Protein AF-A0A2L0H622-F1 (afdb_monomer_lite)

Structure (mmCIF, N/CA/C/O backbone):
data_AF-A0A2L0H622-F1
#
_entry.id   AF-A0A2L0H622-F1
#
loop_
_atom_site.group_PDB
_atom_site.id
_atom_site.type_symbol
_atom_site.label_atom_id
_atom_site.label_alt_id
_atom_site.label_comp_id
_atom_site.label_asym_id
_atom_site.label_entity_id
_atom_site.label_seq_id
_atom_site.pdbx_PDB_ins_code
_atom_site.Cartn_x
_atom_site.Cartn_y
_atom_site.Cartn_z
_atom_site.occupancy
_atom_site.B_iso_or_equiv
_atom_site.auth_seq_id
_atom_site.auth_comp_id
_atom_site.auth_asym_id
_atom_site.auth_atom_id
_atom_site.pdbx_PDB_model_num
ATOM 1 N N . MET A 1 1 ? 16.050 33.051 -23.190 1.00 40.31 1 MET A N 1
ATOM 2 C CA . MET A 1 1 ? 14.643 32.726 -22.866 1.00 40.31 1 MET A CA 1
ATOM 3 C C . MET A 1 1 ? 14.376 31.312 -23.358 1.00 40.31 1 MET A C 1
ATOM 5 O O . MET A 1 1 ? 14.463 31.099 -24.558 1.00 40.31 1 MET A O 1
ATOM 9 N N . SER A 1 2 ? 14.147 30.350 -22.458 1.00 32.50 2 SER A N 1
ATOM 10 C CA . SER A 1 2 ? 13.855 28.950 -22.820 1.00 32.50 2 SER A CA 1
ATOM 11 C C . SER A 1 2 ? 12.365 28.641 -22.610 1.00 32.50 2 SER A C 1
ATOM 13 O O . SER A 1 2 ? 11.822 29.036 -21.577 1.00 32.50 2 SER A O 1
ATOM 15 N N . PRO A 1 3 ? 11.693 27.923 -23.530 1.00 41.00 3 PRO A N 1
ATOM 16 C CA . PRO A 1 3 ? 10.233 27.794 -23.572 1.00 41.00 3 PRO A CA 1
ATOM 17 C C . PRO A 1 3 ? 9.683 26.638 -22.709 1.00 41.00 3 PRO A C 1
ATOM 19 O O . PRO A 1 3 ? 8.710 25.993 -23.079 1.00 41.00 3 PRO A O 1
ATOM 22 N N . ALA A 1 4 ? 10.285 26.352 -21.550 1.00 37.53 4 ALA A N 1
ATOM 23 C CA . ALA A 1 4 ? 9.877 25.221 -20.700 1.00 37.53 4 ALA A CA 1
ATOM 24 C C . ALA A 1 4 ? 8.905 25.593 -19.560 1.00 37.53 4 ALA A C 1
ATOM 26 O O . ALA A 1 4 ? 8.515 24.730 -18.781 1.00 37.53 4 ALA A O 1
ATOM 27 N N . ALA A 1 5 ? 8.501 26.863 -19.446 1.00 38.78 5 ALA A N 1
ATOM 28 C CA . ALA A 1 5 ? 7.668 27.349 -18.339 1.00 38.78 5 ALA A CA 1
ATOM 29 C C . ALA A 1 5 ? 6.154 27.383 -18.642 1.00 38.78 5 ALA A C 1
ATOM 31 O O . ALA A 1 5 ? 5.377 27.866 -17.823 1.00 38.78 5 ALA A O 1
ATOM 32 N N . ALA A 1 6 ? 5.716 26.877 -19.799 1.00 40.66 6 ALA A N 1
ATOM 33 C CA . ALA A 1 6 ? 4.332 26.987 -20.269 1.00 40.66 6 ALA A CA 1
ATOM 34 C C . ALA 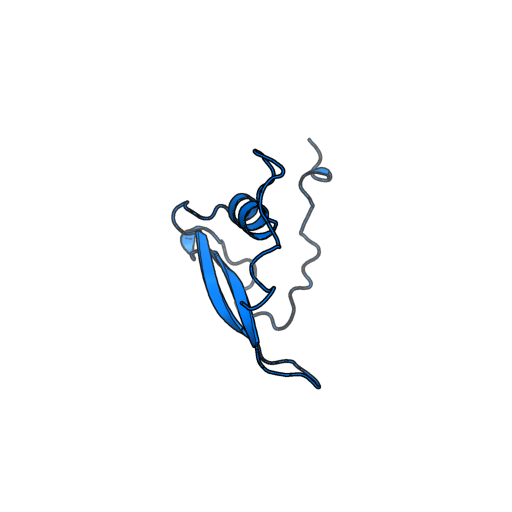A 1 6 ? 3.596 25.634 -20.294 1.00 40.66 6 ALA A C 1
ATOM 36 O O . ALA A 1 6 ? 3.095 25.201 -21.322 1.00 40.66 6 ALA A O 1
ATOM 37 N N . CYS A 1 7 ? 3.554 24.945 -19.158 1.00 32.78 7 CYS A N 1
ATOM 38 C CA . CYS A 1 7 ? 2.614 23.865 -18.830 1.00 32.78 7 CYS A CA 1
ATOM 39 C C . CYS A 1 7 ? 2.776 23.687 -17.316 1.00 32.78 7 CYS A C 1
ATOM 41 O O . CYS A 1 7 ? 3.790 23.181 -16.866 1.00 32.78 7 CYS A O 1
ATOM 43 N N . VAL A 1 8 ? 1.910 24.151 -16.428 1.00 37.12 8 VAL A N 1
ATOM 44 C CA . VAL A 1 8 ? 0.459 24.040 -16.406 1.00 37.12 8 VAL A CA 1
ATOM 45 C C . VAL A 1 8 ? -0.009 25.129 -15.442 1.00 37.12 8 VAL A C 1
ATOM 47 O O . VAL A 1 8 ? 0.274 25.054 -14.249 1.00 37.12 8 VAL A O 1
ATOM 50 N N . SER A 1 9 ? -0.705 26.145 -15.939 1.00 45.88 9 SER A N 1
ATOM 51 C CA . SER A 1 9 ? -1.466 27.045 -15.077 1.00 45.88 9 SER A CA 1
ATOM 52 C C . SER A 1 9 ? -2.893 27.112 -15.596 1.00 45.88 9 SER A C 1
ATOM 54 O O . SER A 1 9 ? -3.110 27.219 -16.799 1.00 45.88 9 SER A O 1
ATOM 56 N N . ALA A 1 10 ? -3.826 27.023 -14.650 1.00 46.81 10 ALA A N 1
ATOM 57 C CA . ALA A 1 10 ? -5.274 27.147 -14.788 1.00 46.81 10 ALA A CA 1
ATOM 58 C C . ALA A 1 10 ? -6.035 25.981 -15.457 1.00 46.81 10 ALA A C 1
ATOM 60 O O . ALA A 1 10 ? -6.352 26.020 -16.638 1.00 46.81 10 ALA A O 1
ATOM 61 N N . ALA A 1 11 ? -6.443 24.991 -14.646 1.00 42.69 11 ALA A N 1
ATOM 62 C CA . ALA A 1 11 ? -7.809 24.441 -14.666 1.00 42.69 11 ALA A CA 1
ATOM 63 C C . ALA A 1 11 ? -8.052 23.480 -13.480 1.00 42.69 11 ALA A C 1
ATOM 65 O O . ALA A 1 11 ? -7.277 22.558 -13.244 1.00 42.69 11 ALA A O 1
ATOM 66 N N . ASN A 1 12 ? -9.203 23.643 -12.821 1.00 42.59 12 ASN A N 1
ATOM 67 C CA . ASN A 1 12 ? -9.830 22.762 -11.821 1.00 42.59 12 ASN A CA 1
ATOM 68 C C . ASN A 1 12 ? -9.337 22.828 -10.369 1.00 42.59 12 ASN A C 1
ATOM 70 O O . ASN A 1 12 ? -8.699 21.914 -9.843 1.00 42.59 12 ASN A O 1
ATOM 74 N N . SER A 1 13 ? -9.856 23.830 -9.662 1.00 48.94 13 SER A N 1
ATOM 75 C CA . SER A 1 13 ? -10.291 23.635 -8.277 1.00 48.94 13 SER A CA 1
ATOM 76 C C . SER A 1 13 ? -11.172 22.365 -8.209 1.00 48.94 13 SER A C 1
ATOM 78 O O . SER A 1 13 ? -12.116 22.245 -8.982 1.00 48.94 13 SER A O 1
ATOM 80 N N . MET A 1 14 ? -10.830 21.394 -7.348 1.00 53.38 14 MET A N 1
ATOM 81 C CA . MET A 1 14 ? -11.503 20.088 -7.116 1.00 53.38 14 MET A CA 1
ATOM 82 C C . MET A 1 14 ? -11.116 18.843 -7.953 1.00 53.38 14 MET A C 1
ATOM 84 O O . MET A 1 14 ? -11.862 17.861 -7.958 1.00 53.38 14 MET A O 1
ATOM 88 N N . ARG A 1 15 ? -9.928 18.751 -8.570 1.00 60.66 15 ARG A N 1
ATOM 89 C CA . ARG A 1 15 ? -9.380 17.425 -8.960 1.00 60.66 15 ARG A CA 1
ATOM 90 C C . ARG A 1 15 ? -8.166 17.059 -8.113 1.00 60.66 15 ARG A C 1
ATOM 92 O O . ARG A 1 15 ? -7.058 17.506 -8.371 1.00 60.66 15 ARG A O 1
ATOM 99 N N . LEU A 1 16 ? -8.379 16.196 -7.115 1.00 59.81 16 LEU A N 1
ATOM 100 C CA . LEU A 1 16 ? -7.280 15.530 -6.412 1.00 59.81 16 LEU A CA 1
ATOM 101 C C . LEU A 1 16 ? -6.423 14.768 -7.425 1.00 59.81 16 LEU A C 1
ATOM 103 O O . LEU A 1 16 ? -6.965 14.019 -8.247 1.00 59.81 16 LEU A O 1
ATOM 107 N N . THR A 1 17 ? -5.102 14.928 -7.330 1.00 88.75 17 THR A N 1
ATOM 108 C CA . THR A 1 17 ? -4.153 14.131 -8.111 1.00 88.75 17 THR A CA 1
ATOM 109 C C . THR A 1 17 ? -4.386 12.637 -7.842 1.00 88.75 17 THR A C 1
ATOM 111 O O . THR A 1 17 ? -4.863 12.275 -6.759 1.00 88.75 17 THR A O 1
ATOM 114 N N . PRO A 1 18 ? -4.056 11.735 -8.786 1.00 90.94 18 PRO A N 1
ATOM 115 C CA . PRO A 1 18 ? -4.209 10.293 -8.576 1.00 90.94 18 PRO A CA 1
ATOM 116 C C . PRO A 1 18 ? -3.554 9.810 -7.278 1.00 90.94 18 PRO A C 1
ATOM 118 O O . PRO A 1 18 ? -4.109 8.978 -6.566 1.00 90.94 18 PRO A O 1
ATOM 121 N N . LEU A 1 19 ? -2.413 10.404 -6.928 1.00 92.25 19 LEU A N 1
ATOM 122 C CA . LEU A 1 19 ? -1.683 10.088 -5.712 1.00 92.25 19 LEU A CA 1
ATOM 123 C C . LEU A 1 19 ? -2.456 10.488 -4.442 1.00 92.25 19 LEU A C 1
ATOM 125 O O . LEU A 1 19 ? -2.563 9.685 -3.524 1.00 92.25 19 LEU A O 1
ATOM 129 N N . LEU A 1 20 ? -3.068 11.677 -4.411 1.00 93.44 20 LEU A N 1
ATOM 130 C CA . LEU A 1 20 ? -3.896 12.112 -3.278 1.00 93.44 20 LEU A CA 1
ATOM 131 C C . LEU A 1 20 ? -5.172 11.271 -3.122 1.00 93.44 20 LEU A C 1
ATOM 133 O O . LEU A 1 20 ? -5.651 11.057 -2.008 1.00 93.44 20 LEU A O 1
ATOM 137 N N . ARG A 1 21 ? -5.736 10.773 -4.230 1.00 93.12 21 ARG A N 1
ATOM 138 C CA . ARG A 1 21 ? -6.876 9.842 -4.178 1.00 93.12 21 ARG A CA 1
ATOM 139 C C . ARG A 1 21 ? -6.478 8.519 -3.527 1.00 93.12 21 ARG A C 1
ATOM 141 O O . ARG A 1 21 ? -7.198 8.049 -2.648 1.00 93.12 21 ARG A O 1
ATOM 148 N N . LEU A 1 22 ? -5.329 7.965 -3.916 1.00 94.25 22 LEU A N 1
ATOM 149 C CA . LEU A 1 22 ? -4.781 6.757 -3.297 1.00 94.25 22 LEU A CA 1
ATOM 150 C C . LEU A 1 22 ? -4.456 6.982 -1.818 1.00 94.25 22 LEU A C 1
ATOM 152 O O . LEU A 1 22 ? -4.839 6.162 -0.994 1.00 94.25 22 LEU A O 1
ATOM 156 N N . ASP A 1 23 ? -3.859 8.121 -1.460 1.00 95.62 23 ASP A N 1
ATOM 157 C CA . ASP A 1 23 ? -3.593 8.471 -0.058 1.00 95.62 23 ASP A CA 1
ATOM 158 C C . ASP A 1 23 ? -4.869 8.438 0.791 1.00 95.62 23 ASP A C 1
ATOM 160 O O . ASP A 1 23 ? -4.874 7.897 1.899 1.00 95.62 23 ASP A O 1
ATOM 164 N N . ARG A 1 24 ? -5.974 8.974 0.257 1.00 94.38 24 ARG A N 1
ATOM 165 C CA . ARG A 1 24 ? -7.272 8.948 0.939 1.00 94.38 24 ARG A CA 1
ATOM 166 C C . ARG A 1 24 ? -7.814 7.524 1.081 1.00 94.38 24 ARG A C 1
ATOM 168 O O . ARG A 1 24 ? -8.280 7.174 2.164 1.00 94.38 24 ARG A O 1
ATOM 175 N N . MET A 1 25 ? -7.750 6.715 0.020 1.00 92.56 25 MET A N 1
ATOM 176 C CA . MET A 1 25 ? -8.167 5.304 0.056 1.00 92.56 25 MET A CA 1
ATOM 177 C C . MET A 1 25 ? -7.356 4.507 1.085 1.00 92.56 25 MET A C 1
ATOM 179 O O . MET A 1 25 ? -7.911 3.716 1.843 1.00 92.56 25 MET A O 1
ATOM 183 N N . GLU A 1 26 ? -6.061 4.796 1.182 1.00 94.44 26 GLU A N 1
ATOM 184 C CA . GLU A 1 26 ? -5.127 4.138 2.093 1.00 94.44 26 GLU A CA 1
ATOM 185 C C . GLU A 1 26 ? -5.086 4.756 3.495 1.00 94.44 26 GLU A C 1
ATOM 187 O O . GLU A 1 26 ? -4.297 4.326 4.339 1.00 94.44 26 GLU A O 1
ATOM 192 N N . SER A 1 27 ? -5.977 5.711 3.785 1.00 95.81 27 SER A N 1
ATOM 193 C CA . SER A 1 27 ? -6.093 6.374 5.090 1.00 95.81 27 SER A CA 1
ATOM 194 C C . SER A 1 27 ? -4.799 7.047 5.566 1.00 95.81 27 SER A C 1
ATOM 196 O O . SER A 1 27 ? -4.530 7.115 6.768 1.00 95.81 27 SER A O 1
ATOM 198 N N . ILE A 1 28 ? -3.997 7.563 4.636 1.00 96.50 28 ILE A N 1
ATOM 199 C CA . ILE A 1 28 ? -2.786 8.322 4.955 1.00 96.50 28 ILE A CA 1
ATOM 200 C C . ILE A 1 28 ? -3.137 9.547 5.807 1.00 96.50 28 ILE A C 1
ATOM 202 O O . ILE A 1 28 ? -4.114 10.246 5.549 1.00 96.50 28 ILE A O 1
ATOM 206 N N . GLY A 1 29 ? -2.339 9.773 6.854 1.00 94.69 29 GLY A N 1
ATOM 207 C CA . GLY A 1 29 ? -2.578 10.791 7.883 1.00 94.69 29 GLY A CA 1
ATOM 208 C C . GLY A 1 29 ? -3.260 10.247 9.144 1.00 94.69 29 GLY A C 1
ATOM 209 O O . GLY A 1 29 ? -3.192 10.891 10.187 1.00 94.69 29 GLY A O 1
ATOM 210 N N . LYS A 1 30 ? -3.849 9.042 9.096 1.00 96.75 30 LYS A N 1
ATOM 211 C CA . LYS A 1 30 ? -4.336 8.342 10.296 1.00 96.75 30 LYS A CA 1
ATOM 212 C C . LYS A 1 30 ? -3.226 7.489 10.928 1.00 96.75 30 LYS A C 1
ATOM 214 O O . LYS A 1 30 ? -2.441 6.888 10.184 1.00 96.75 30 LYS A O 1
ATOM 219 N N . PRO A 1 31 ? -3.176 7.355 12.270 1.00 97.31 31 PRO A N 1
ATOM 220 C CA . PRO A 1 31 ? -2.179 6.532 12.953 1.00 97.31 31 PRO A CA 1
ATOM 221 C C . PRO A 1 31 ? -2.073 5.124 12.362 1.00 97.31 31 PRO A C 1
ATOM 223 O O . PRO A 1 31 ? -3.082 4.486 12.074 1.00 97.31 31 PRO A O 1
ATOM 226 N N . GLY A 1 32 ? -0.843 4.657 12.154 1.00 95.56 32 GLY A N 1
ATOM 227 C CA . GLY A 1 32 ? -0.568 3.328 11.608 1.00 95.56 32 GLY A CA 1
ATOM 228 C C . GLY A 1 32 ? -0.697 3.186 10.086 1.00 95.56 32 GLY A C 1
ATOM 229 O O . GLY A 1 32 ? -0.496 2.081 9.594 1.00 95.56 32 GLY A O 1
ATOM 230 N N . ASN A 1 33 ? -0.990 4.250 9.330 1.00 97.25 33 ASN A N 1
ATOM 231 C CA . ASN A 1 33 ? -1.076 4.221 7.864 1.00 97.25 33 ASN A CA 1
ATOM 232 C C . ASN A 1 33 ? 0.035 5.084 7.256 1.00 97.25 33 ASN A C 1
ATOM 234 O O . ASN A 1 33 ? 0.126 6.279 7.542 1.00 97.25 33 ASN A O 1
ATOM 238 N N . PHE A 1 34 ? 0.881 4.497 6.409 1.00 96.44 34 PHE A N 1
ATOM 239 C CA . PHE A 1 34 ? 2.090 5.165 5.925 1.00 96.44 34 PHE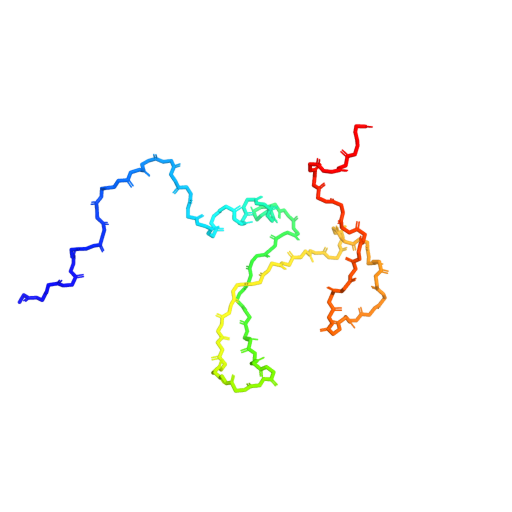 A CA 1
ATOM 240 C C . PHE A 1 34 ? 2.270 5.023 4.422 1.00 96.44 34 PHE A C 1
ATOM 242 O O . PHE A 1 34 ? 2.043 3.957 3.859 1.00 96.44 34 PHE A O 1
ATOM 249 N N . ARG A 1 35 ? 2.791 6.081 3.796 1.00 97.38 35 ARG A N 1
ATOM 250 C CA . ARG A 1 35 ? 3.372 6.035 2.454 1.00 97.38 35 ARG A CA 1
ATOM 251 C C . ARG A 1 35 ? 4.880 6.217 2.563 1.00 97.38 35 ARG A C 1
ATOM 253 O O . ARG A 1 35 ? 5.347 7.144 3.237 1.00 97.38 35 ARG A O 1
ATOM 260 N N . ARG A 1 36 ? 5.650 5.343 1.919 1.00 96.94 36 ARG A N 1
ATOM 261 C CA . ARG A 1 36 ? 7.121 5.419 1.872 1.00 96.94 36 ARG A CA 1
ATOM 262 C C . ARG A 1 36 ? 7.624 5.140 0.464 1.00 96.94 36 ARG A C 1
ATOM 264 O O . ARG A 1 36 ? 6.952 4.462 -0.307 1.00 96.94 36 ARG A O 1
ATOM 271 N N . ARG A 1 37 ? 8.801 5.673 0.135 1.00 97.19 37 ARG A N 1
ATOM 2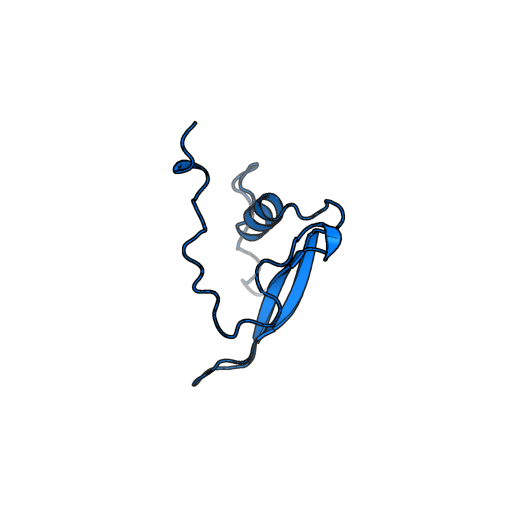72 C CA . ARG A 1 37 ? 9.527 5.294 -1.081 1.00 97.19 37 ARG A CA 1
ATOM 273 C C . ARG A 1 37 ? 10.265 3.990 -0.811 1.00 97.19 37 ARG A C 1
ATOM 275 O O . ARG A 1 37 ? 10.915 3.864 0.224 1.00 97.19 37 ARG A O 1
ATOM 282 N N . ILE A 1 38 ? 10.159 3.045 -1.734 1.00 95.81 38 ILE A N 1
ATOM 283 C CA . ILE A 1 38 ? 10.946 1.815 -1.739 1.00 95.81 38 ILE A CA 1
ATOM 284 C C . ILE A 1 38 ? 11.679 1.680 -3.061 1.00 95.81 38 ILE A C 1
ATOM 286 O O . ILE A 1 38 ? 11.209 2.151 -4.099 1.00 95.81 38 ILE A O 1
ATOM 290 N N . ARG A 1 39 ? 12.815 0.989 -3.027 1.00 96.19 39 ARG A N 1
ATOM 291 C CA . ARG A 1 39 ? 13.514 0.583 -4.240 1.00 96.19 39 ARG A CA 1
ATOM 292 C C . ARG A 1 39 ? 12.867 -0.681 -4.790 1.00 96.19 39 ARG A C 1
ATOM 294 O O . ARG A 1 39 ? 12.753 -1.677 -4.079 1.00 96.19 39 ARG A O 1
ATOM 301 N N . VAL A 1 40 ? 12.487 -0.649 -6.059 1.00 94.75 40 VAL A N 1
ATOM 302 C CA . VAL A 1 40 ? 11.921 -1.792 -6.775 1.00 94.75 40 VAL A CA 1
ATOM 303 C C . VAL A 1 40 ? 12.959 -2.312 -7.756 1.00 94.75 40 VAL A C 1
ATOM 305 O O . VAL A 1 40 ? 13.564 -1.555 -8.520 1.00 94.75 40 VAL A O 1
ATOM 308 N N . VAL A 1 41 ? 13.180 -3.623 -7.710 1.00 94.06 41 VAL A N 1
ATOM 309 C CA . VAL A 1 41 ? 14.049 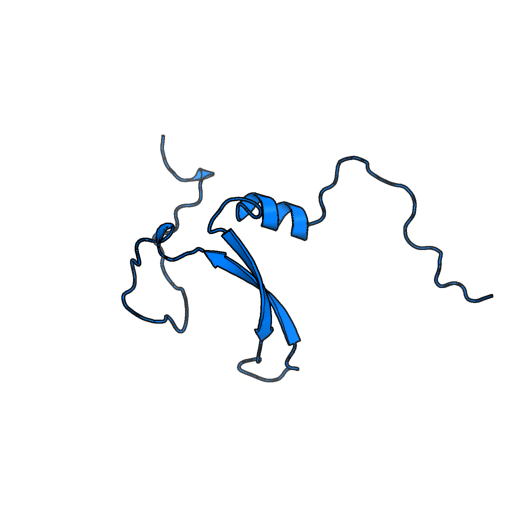-4.329 -8.650 1.00 94.06 41 VAL A CA 1
ATOM 310 C C . VAL A 1 41 ? 13.161 -5.152 -9.581 1.00 94.06 41 VAL A C 1
ATOM 312 O O . VAL A 1 41 ? 12.348 -5.941 -9.092 1.00 94.06 41 VAL A O 1
ATOM 315 N N . PRO A 1 42 ? 13.274 -4.981 -10.907 1.00 88.94 42 PRO A N 1
ATOM 316 C CA . PRO A 1 42 ? 12.488 -5.765 -11.845 1.00 88.94 42 PRO A CA 1
ATOM 317 C C . PRO A 1 42 ? 12.908 -7.239 -11.796 1.00 88.94 42 PRO A C 1
ATOM 319 O O . PRO A 1 42 ? 14.083 -7.566 -11.644 1.00 88.94 42 PRO A O 1
ATOM 322 N N . ARG A 1 43 ? 11.933 -8.148 -11.929 1.00 84.25 43 ARG A N 1
ATOM 323 C CA . ARG A 1 43 ? 12.184 -9.604 -11.949 1.00 84.25 43 ARG A CA 1
ATOM 324 C C . ARG A 1 43 ? 12.772 -10.109 -13.275 1.00 84.25 43 ARG A C 1
ATOM 326 O O . ARG A 1 43 ? 13.238 -11.242 -13.330 1.00 84.25 43 ARG A O 1
ATOM 333 N N . ARG A 1 44 ? 12.692 -9.306 -14.337 1.00 87.62 44 ARG A N 1
ATOM 334 C CA . ARG A 1 44 ? 13.252 -9.540 -15.681 1.00 87.62 44 ARG A CA 1
ATOM 335 C C . ARG A 1 44 ? 13.927 -8.242 -16.152 1.00 87.62 44 ARG A C 1
ATOM 337 O O . ARG A 1 44 ? 14.210 -7.382 -15.322 1.00 87.62 44 ARG A O 1
ATOM 344 N N . HIS A 1 45 ? 14.176 -8.092 -17.453 1.00 80.44 45 HIS A N 1
ATOM 345 C CA . HIS A 1 45 ? 14.738 -6.876 -18.047 1.00 80.44 45 HIS A CA 1
ATOM 346 C C . HIS A 1 45 ? 14.034 -5.601 -17.555 1.00 80.44 45 HIS A C 1
ATOM 348 O O . HIS A 1 45 ? 12.806 -5.549 -17.470 1.00 80.44 45 HIS A O 1
ATOM 354 N N . GLY A 1 46 ? 14.828 -4.582 -17.233 1.00 82.44 46 GLY A N 1
ATOM 355 C CA . GLY A 1 46 ? 14.355 -3.279 -16.780 1.00 82.44 46 GLY A CA 1
ATOM 356 C C . GLY A 1 46 ? 15.340 -2.602 -15.830 1.00 82.44 46 GLY A C 1
ATOM 357 O O . GLY A 1 46 ? 16.256 -3.232 -15.297 1.00 82.44 46 GLY A O 1
ATOM 358 N N . CYS A 1 47 ? 15.123 -1.312 -15.585 1.00 87.31 47 CYS A N 1
ATOM 359 C CA . CYS A 1 47 ? 15.908 -0.539 -14.629 1.00 87.31 47 CYS A CA 1
ATOM 360 C C . CYS A 1 47 ? 15.310 -0.627 -13.223 1.00 87.31 47 CYS A C 1
ATOM 362 O O . CYS A 1 47 ? 14.092 -0.663 -13.043 1.00 87.31 47 CYS A O 1
ATOM 364 N N . ARG A 1 48 ? 16.180 -0.609 -12.207 1.00 91.94 48 ARG A N 1
ATOM 365 C CA . ARG A 1 48 ? 15.752 -0.382 -10.822 1.00 91.94 48 ARG A CA 1
ATOM 366 C C . ARG A 1 48 ? 15.135 1.012 -10.733 1.00 91.94 48 ARG A C 1
ATOM 368 O O . ARG A 1 48 ? 15.708 1.960 -11.265 1.00 91.94 48 ARG A O 1
ATOM 375 N N . CYS A 1 49 ? 14.020 1.141 -10.033 1.00 94.50 49 CYS A N 1
ATOM 376 C CA . CYS A 1 49 ? 13.359 2.426 -9.828 1.00 94.50 49 CYS A CA 1
ATOM 377 C C . CYS A 1 49 ? 12.952 2.598 -8.366 1.00 94.50 49 CYS A C 1
ATOM 379 O O . CYS A 1 49 ? 13.076 1.679 -7.551 1.00 94.50 49 CYS A O 1
ATOM 381 N N . GLU A 1 50 ? 12.479 3.791 -8.033 1.00 96.38 50 GLU A N 1
ATOM 382 C CA . GLU A 1 50 ? 11.820 4.043 -6.762 1.00 96.38 50 GLU A CA 1
ATOM 383 C C . GLU A 1 50 ? 10.317 4.163 -6.971 1.00 96.38 50 GLU A C 1
ATOM 385 O O . GLU A 1 50 ? 9.858 4.776 -7.935 1.00 96.38 50 GLU A O 1
ATOM 390 N N . ALA A 1 51 ? 9.555 3.589 -6.049 1.00 94.44 51 ALA A N 1
ATOM 391 C CA . ALA A 1 51 ? 8.102 3.621 -6.071 1.00 94.44 51 ALA A CA 1
ATOM 392 C C . ALA A 1 51 ? 7.553 3.989 -4.695 1.00 94.44 51 ALA A C 1
ATOM 394 O O . ALA A 1 51 ? 8.179 3.718 -3.668 1.00 94.44 51 ALA A O 1
ATOM 395 N N . PHE A 1 52 ? 6.357 4.573 -4.669 1.00 96.56 52 PHE A N 1
ATOM 396 C CA . PHE A 1 52 ? 5.599 4.700 -3.431 1.00 96.56 52 PHE A CA 1
ATOM 397 C C . PHE A 1 52 ? 4.929 3.372 -3.089 1.00 96.56 52 PHE A C 1
ATOM 399 O O . PHE A 1 52 ? 4.238 2.786 -3.919 1.00 96.56 52 PHE A O 1
ATOM 406 N N . ALA A 1 53 ? 5.105 2.935 -1.848 1.00 96.50 53 ALA A N 1
ATOM 407 C CA . ALA A 1 53 ? 4.405 1.804 -1.265 1.00 96.50 53 ALA A CA 1
ATOM 408 C C . ALA A 1 53 ? 3.626 2.250 -0.022 1.00 96.50 53 ALA A C 1
ATOM 410 O O . ALA A 1 53 ? 4.043 3.162 0.706 1.00 96.50 53 ALA A O 1
ATOM 411 N N . TYR A 1 54 ? 2.488 1.594 0.193 1.00 96.44 54 TYR A N 1
ATOM 412 C CA . TYR A 1 54 ? 1.591 1.831 1.315 1.00 96.44 54 TYR A CA 1
ATOM 413 C C . TYR A 1 54 ? 1.774 0.734 2.360 1.00 96.44 54 TYR A C 1
ATOM 415 O O . TYR A 1 54 ? 1.818 -0.450 2.032 1.00 96.44 54 TYR A O 1
ATOM 423 N N . PHE A 1 55 ? 1.897 1.139 3.619 1.00 95.00 55 PHE A N 1
ATOM 424 C CA . PHE A 1 55 ? 2.173 0.256 4.745 1.00 95.00 55 PHE A CA 1
ATOM 425 C C . PHE A 1 55 ? 1.139 0.466 5.842 1.00 95.00 55 PHE A C 1
ATOM 427 O O . PHE A 1 55 ? 0.691 1.591 6.089 1.00 95.00 55 PHE A O 1
ATOM 434 N N . LYS A 1 56 ? 0.817 -0.622 6.542 1.00 93.94 56 LYS A N 1
ATOM 435 C CA . LYS A 1 56 ? 0.007 -0.609 7.758 1.00 93.94 56 LYS A CA 1
ATOM 436 C C . LYS A 1 56 ? 0.864 -1.047 8.942 1.00 93.94 56 LYS A C 1
ATOM 438 O O . LYS A 1 56 ? 1.683 -1.957 8.818 1.00 93.94 56 LYS A O 1
ATOM 443 N N . ALA A 1 57 ? 0.681 -0.405 10.090 1.00 92.62 57 ALA A N 1
ATOM 444 C CA . ALA A 1 57 ? 1.255 -0.872 11.343 1.00 92.62 57 ALA A CA 1
ATOM 445 C C . ALA A 1 57 ? 0.666 -2.234 11.728 1.00 92.62 57 ALA A C 1
ATOM 447 O O . ALA A 1 57 ? -0.488 -2.531 11.420 1.00 92.62 57 ALA A O 1
ATOM 448 N N . ARG A 1 58 ? 1.444 -3.036 12.463 1.00 88.56 58 ARG A N 1
ATOM 449 C CA . ARG A 1 58 ? 1.051 -4.396 12.868 1.00 88.56 58 ARG A CA 1
ATOM 450 C C . ARG A 1 58 ? -0.280 -4.434 13.620 1.00 88.56 58 ARG A C 1
ATOM 452 O O . ARG A 1 58 ? -1.068 -5.334 13.391 1.00 88.56 58 ARG A O 1
ATOM 459 N N . PHE A 1 59 ? -0.563 -3.443 14.465 1.00 89.56 59 PHE A N 1
ATOM 460 C CA . PHE A 1 59 ? -1.812 -3.399 15.232 1.00 89.56 59 PHE A CA 1
ATOM 461 C C . PHE A 1 59 ? -3.068 -3.160 14.370 1.00 89.56 59 PHE A C 1
ATOM 463 O O . PHE A 1 59 ? -4.169 -3.427 14.832 1.00 89.56 59 PHE A O 1
ATOM 470 N N . LEU A 1 60 ? -2.925 -2.669 13.131 1.00 89.06 60 LEU A N 1
ATOM 471 C CA . LEU A 1 60 ? -4.039 -2.502 12.185 1.00 89.06 60 LEU A CA 1
ATOM 472 C C . LEU A 1 60 ? -4.280 -3.739 11.314 1.00 89.06 60 LEU A C 1
ATOM 474 O O . LEU A 1 60 ? -5.264 -3.784 10.579 1.00 89.06 60 LEU A O 1
ATOM 478 N N . ALA A 1 61 ? -3.372 -4.713 11.346 1.00 82.50 61 ALA A N 1
ATOM 479 C CA . ALA A 1 61 ? -3.425 -5.887 10.495 1.00 82.50 61 ALA A CA 1
ATOM 480 C C . ALA A 1 61 ? -3.302 -7.141 11.360 1.00 82.50 61 ALA A C 1
ATOM 482 O O . ALA A 1 61 ? -2.207 -7.495 11.789 1.00 82.50 61 ALA A O 1
ATOM 483 N N . ALA A 1 62 ? -4.417 -7.843 11.576 1.00 79.00 62 ALA A N 1
ATOM 484 C CA . ALA A 1 62 ? -4.360 -9.228 12.027 1.00 79.00 62 ALA A CA 1
ATOM 485 C C . ALA A 1 62 ? -3.761 -10.058 10.874 1.00 79.00 62 ALA A C 1
ATOM 487 O O . ALA A 1 62 ? -4.381 -10.140 9.807 1.00 79.00 62 ALA A O 1
ATOM 488 N N . PRO A 1 63 ? -2.539 -10.602 11.015 1.00 72.38 63 PRO A N 1
ATOM 489 C CA . PRO A 1 63 ? -1.880 -11.284 9.916 1.00 72.38 63 PRO A CA 1
ATOM 490 C C . PRO A 1 63 ? -2.642 -12.567 9.599 1.00 72.38 63 PRO A C 1
ATOM 492 O O . PRO A 1 63 ? -2.662 -13.508 10.383 1.00 72.38 63 PRO A O 1
ATOM 495 N N . VAL A 1 64 ? -3.269 -12.602 8.426 1.00 74.38 64 VAL A N 1
ATOM 496 C CA . VAL A 1 64 ? -3.936 -13.815 7.938 1.00 74.38 64 VAL A CA 1
ATOM 497 C C . VAL A 1 64 ? -2.924 -14.804 7.350 1.00 74.38 64 VAL A C 1
ATOM 499 O O . VAL A 1 64 ? -3.187 -15.998 7.257 1.00 74.38 64 VAL A O 1
ATOM 502 N N . HIS A 1 65 ? -1.746 -14.306 6.976 1.00 71.44 65 HIS A N 1
ATOM 503 C CA . HIS A 1 65 ? -0.608 -15.104 6.544 1.00 7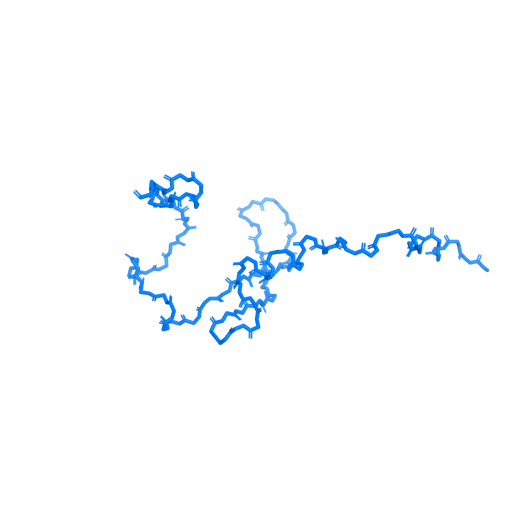1.44 65 HIS A CA 1
ATOM 504 C C . HIS A 1 65 ? 0.507 -14.971 7.579 1.00 71.44 65 HIS A C 1
ATOM 506 O O . HIS A 1 65 ? 0.837 -13.864 8.002 1.00 71.44 65 HIS A O 1
ATOM 512 N N . THR A 1 66 ? 1.088 -16.098 7.984 1.00 71.06 66 THR A N 1
ATOM 513 C CA . THR A 1 66 ? 2.108 -16.164 9.043 1.00 71.06 66 THR A CA 1
ATOM 514 C C . THR A 1 66 ? 3.510 -15.770 8.567 1.00 71.06 66 THR A C 1
ATOM 516 O O . THR A 1 66 ? 4.386 -15.534 9.395 1.00 71.06 66 THR A O 1
ATOM 519 N N . GLY A 1 67 ? 3.729 -15.650 7.253 1.00 81.50 67 GLY A N 1
ATOM 520 C CA . GLY A 1 67 ? 5.019 -15.303 6.655 1.00 81.50 67 GLY A CA 1
ATOM 521 C C . GLY A 1 67 ? 4.903 -14.400 5.427 1.00 81.50 67 GLY A C 1
ATOM 522 O O . GLY A 1 67 ? 3.814 -13.976 5.034 1.00 81.50 67 GLY A O 1
ATOM 523 N N . TYR A 1 68 ? 6.049 -14.101 4.813 1.00 85.06 68 TYR A N 1
ATOM 524 C CA . TYR A 1 68 ? 6.103 -13.274 3.610 1.00 85.06 68 TYR A CA 1
ATOM 525 C C . TYR A 1 68 ? 5.560 -14.020 2.396 1.00 85.06 68 TYR A C 1
ATOM 527 O O . TYR A 1 68 ? 5.958 -15.145 2.099 1.00 85.06 68 TYR A O 1
ATOM 535 N N . LEU A 1 69 ? 4.688 -13.349 1.652 1.00 86.00 69 LEU A N 1
ATOM 536 C CA . LEU A 1 69 ? 4.184 -13.856 0.388 1.00 86.00 69 LEU A CA 1
ATOM 537 C C . LEU A 1 69 ? 5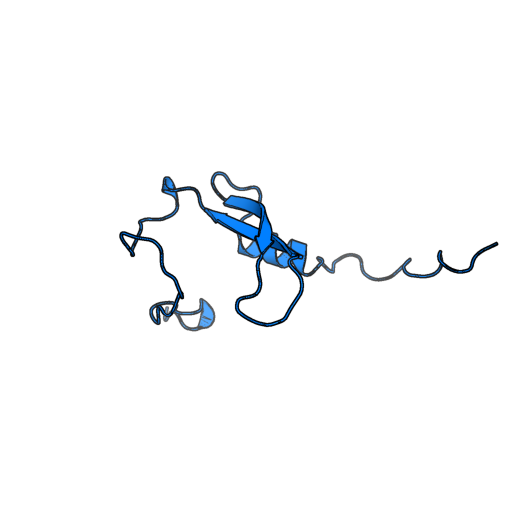.052 -13.342 -0.756 1.00 86.00 69 LEU A C 1
ATOM 539 O O . LEU A 1 69 ? 5.295 -12.142 -0.879 1.00 86.00 69 LEU A O 1
ATOM 543 N N . ARG A 1 70 ? 5.474 -14.253 -1.634 1.00 87.25 70 ARG A N 1
ATOM 544 C CA . ARG A 1 70 ? 6.141 -13.893 -2.893 1.00 87.25 70 ARG A CA 1
ATOM 545 C C . ARG A 1 70 ? 5.178 -13.222 -3.877 1.00 87.25 70 ARG A C 1
ATOM 547 O O . ARG A 1 70 ? 5.583 -12.358 -4.651 1.00 87.25 70 ARG A O 1
ATOM 554 N N . SER A 1 71 ? 3.919 -13.648 -3.857 1.00 85.25 71 SER A N 1
ATOM 555 C CA . SER A 1 71 ? 2.829 -13.127 -4.678 1.00 85.25 71 SER A CA 1
ATOM 556 C C . SER A 1 71 ? 1.547 -13.170 -3.852 1.00 85.25 71 SER A C 1
ATOM 558 O O . SER A 1 71 ? 1.302 -14.144 -3.142 1.00 85.25 71 SER A O 1
ATOM 560 N N . TYR A 1 72 ? 0.767 -12.091 -3.893 1.00 83.50 72 TYR A N 1
ATOM 561 C CA . TYR A 1 72 ? -0.511 -12.007 -3.191 1.00 83.50 72 TYR A CA 1
ATOM 562 C C . TYR A 1 72 ? -1.624 -12.471 -4.131 1.00 83.50 72 TYR A C 1
ATOM 564 O O . TYR A 1 72 ? -2.077 -11.711 -4.982 1.00 83.50 72 TYR A O 1
ATOM 572 N N . GLU A 1 73 ? -2.028 -13.732 -4.001 1.00 82.06 73 GLU A N 1
ATOM 573 C CA . GLU A 1 73 ? -3.058 -14.366 -4.843 1.00 82.06 73 GLU A CA 1
ATOM 574 C C . GLU A 1 73 ? -4.341 -14.671 -4.054 1.00 82.06 73 GLU A C 1
ATOM 576 O O . GLU A 1 73 ? -5.136 -15.538 -4.419 1.00 82.06 73 GLU A O 1
ATOM 581 N N . ASP A 1 74 ? -4.545 -13.964 -2.943 1.00 79.69 74 ASP A N 1
ATOM 582 C CA . ASP A 1 74 ? -5.703 -14.165 -2.083 1.00 79.69 74 ASP A CA 1
ATOM 583 C C . ASP A 1 74 ? -6.997 -13.731 -2.788 1.00 79.69 74 ASP A C 1
ATOM 585 O O . ASP A 1 74 ? -7.169 -12.577 -3.186 1.00 79.69 74 ASP A O 1
ATOM 589 N N . ARG A 1 75 ? -7.937 -14.669 -2.924 1.00 78.88 75 ARG A N 1
ATOM 590 C CA . ARG A 1 75 ? -9.238 -14.450 -3.575 1.00 78.88 75 ARG A CA 1
ATOM 591 C C . ARG A 1 75 ? -10.330 -13.995 -2.609 1.00 78.88 75 ARG A C 1
ATOM 593 O O . ARG A 1 75 ? -11.472 -13.820 -3.026 1.00 78.88 75 ARG A O 1
ATOM 600 N N . ARG A 1 76 ? -10.004 -13.793 -1.329 1.00 80.88 76 ARG A N 1
ATOM 601 C CA . ARG A 1 76 ? -10.962 -13.339 -0.307 1.00 80.88 76 ARG A CA 1
ATOM 602 C C . ARG A 1 76 ? -11.267 -11.848 -0.376 1.00 80.88 76 ARG A C 1
ATOM 604 O O . ARG A 1 76 ? -12.181 -11.390 0.305 1.00 80.88 76 ARG A O 1
ATOM 611 N N . PHE A 1 77 ? -10.532 -11.071 -1.175 1.00 81.38 77 PHE A N 1
ATOM 612 C CA . PHE A 1 77 ? -10.854 -9.661 -1.360 1.00 81.38 77 PHE A CA 1
ATOM 613 C C . PHE A 1 77 ? -12.203 -9.512 -2.073 1.00 81.38 77 PHE A C 1
ATOM 615 O O . PHE A 1 77 ? -12.313 -9.676 -3.287 1.00 81.38 77 PHE A O 1
ATOM 622 N N . VAL A 1 78 ? -13.232 -9.156 -1.304 1.00 80.31 78 VAL A N 1
ATOM 623 C CA . VAL A 1 78 ? -14.529 -8.740 -1.835 1.00 80.31 78 VAL A CA 1
ATOM 624 C C . VAL A 1 78 ? -14.521 -7.214 -1.948 1.00 80.31 78 VAL A C 1
ATOM 626 O O . VAL A 1 78 ? -14.436 -6.526 -0.916 1.00 80.31 78 VAL A O 1
ATOM 629 N N . PRO A 1 79 ? -14.594 -6.659 -3.173 1.00 79.25 79 PRO A N 1
ATOM 630 C CA . PRO A 1 79 ? -14.678 -5.220 -3.367 1.00 79.25 79 PRO A CA 1
ATOM 631 C C . PRO A 1 79 ? -15.865 -4.625 -2.600 1.00 79.25 79 PRO A C 1
ATOM 633 O O . PRO A 1 79 ? -16.896 -5.292 -2.507 1.00 79.25 79 PRO A O 1
ATOM 636 N N . PRO A 1 80 ? -15.772 -3.386 -2.083 1.00 81.19 80 PRO A N 1
ATOM 637 C CA . PRO A 1 80 ? -16.835 -2.783 -1.276 1.00 81.19 80 PRO A CA 1
ATOM 638 C C . PRO A 1 80 ? -18.226 -2.841 -1.920 1.00 81.19 80 PRO A C 1
ATOM 640 O O . PRO A 1 80 ? -19.188 -3.164 -1.240 1.00 81.19 80 PRO A O 1
ATOM 643 N N . TRP A 1 81 ? -18.326 -2.630 -3.235 1.00 81.44 81 TRP A N 1
ATOM 644 C CA . TRP A 1 81 ? -19.589 -2.679 -3.988 1.00 81.44 81 TRP A CA 1
ATOM 645 C C . TRP A 1 81 ? -20.157 -4.093 -4.208 1.00 81.44 81 TRP A C 1
ATOM 647 O O . TRP A 1 81 ? -21.243 -4.232 -4.757 1.00 81.44 81 TRP A O 1
ATOM 657 N N . ARG A 1 82 ? -19.422 -5.147 -3.829 1.00 81.94 82 ARG A N 1
ATOM 658 C CA . ARG A 1 82 ? -19.851 -6.557 -3.909 1.00 81.94 82 ARG A CA 1
ATOM 659 C C . ARG A 1 82 ? -20.115 -7.189 -2.544 1.00 81.94 82 ARG A C 1
ATOM 661 O O . ARG A 1 82 ? -20.481 -8.360 -2.488 1.00 81.94 82 ARG A O 1
ATOM 668 N N . ARG A 1 83 ? -19.883 -6.461 -1.452 1.00 82.75 83 ARG A N 1
ATOM 669 C CA . ARG A 1 83 ? -20.257 -6.919 -0.112 1.00 82.75 83 ARG A CA 1
ATOM 670 C C . ARG A 1 83 ? -21.773 -6.748 -0.037 1.00 82.75 83 ARG A C 1
ATOM 672 O O . ARG A 1 83 ? -22.243 -5.624 -0.174 1.00 82.75 83 ARG A O 1
ATOM 679 N N . GLY A 1 84 ? -22.519 -7.851 0.041 1.00 73.44 84 GLY A N 1
ATOM 680 C CA . GLY A 1 84 ? -23.965 -7.787 0.269 1.00 73.44 84 GLY A CA 1
ATOM 681 C C . GLY A 1 84 ? -24.255 -6.953 1.516 1.00 73.44 84 GLY A C 1
ATOM 682 O O . GLY A 1 84 ? -23.408 -6.907 2.413 1.00 73.44 84 GLY A O 1
ATOM 683 N N . MET A 1 85 ? -25.393 -6.255 1.519 1.00 58.41 85 MET A N 1
ATOM 684 C CA . MET A 1 85 ? -25.907 -5.622 2.737 1.00 58.41 85 MET A CA 1
ATOM 685 C C . MET A 1 85 ? -26.055 -6.659 3.847 1.00 58.41 85 MET A C 1
ATOM 687 O O . MET A 1 85 ? -26.489 -7.788 3.524 1.00 58.41 85 MET A O 1
#

Sequence (85 aa):
MSPAAACVSAANSMRLTPLLRLDRMESIGKPGNFRRRIRVVPRRHGCRCEAFAYFKARFLAAPVHTGYLRSYEDRRFVPPWRRGM

Radius of gyration: 18.79 Å; chains: 1; bounding box: 42×49×39 Å

Organism: Rhizobium fredii (NCBI:txid380)

Foldseek 3Di:
DDPPPPPDDDDDDPDDDPVVVVCVVQVPPDPQKDWDWDWDDDPDDDDIDIDIDIGGDPVVDPDPDPDDDPDDPDPPDDDPVRPDD

Secondary structure (DSSP, 8-state):
--S-S-S-----TT---HHHHHHHHTTTTSTTEEEEEEEE--SSSS--EEEEEEEE-GGG---SSSS--SS---TT---GGGS--

pLDDT: mean 79.78, std 19.18, range [32.5, 97.38]